Protein AF-A0A1Y2JNP9-F1 (afdb_monomer_lite)

Sequence (120 aa):
MSRKRPNTLFWRRTMTALGVIYGKSARRGGEKLFDLERGKLRARIDCNLSDAQRAHYEELLAAALRQHVGEARAKSEEAERAAAMFDRDSVYRRAGYMGTATDRTIDYLVDLGFEEREAA

Organism: Bradyrhizobium japonicum (NCBI:txid375)

Radius of gyration: 25.98 Å; chains: 1; bounding box: 44×31×82 Å

Structure (mmCIF, N/CA/C/O backbone):
data_AF-A0A1Y2JNP9-F1
#
_entry.id   AF-A0A1Y2JNP9-F1
#
loop_
_atom_site.group_PDB
_atom_site.id
_atom_site.type_symbol
_atom_site.label_atom_id
_atom_site.label_alt_id
_atom_site.label_comp_id
_atom_site.label_asym_id
_atom_site.label_entity_id
_atom_site.label_seq_id
_atom_site.pdbx_PDB_ins_code
_atom_site.Cartn_x
_atom_site.Cartn_y
_atom_site.Cartn_z
_atom_site.occupancy
_atom_site.B_iso_or_equiv
_atom_site.auth_seq_id
_atom_site.auth_comp_id
_atom_site.auth_asym_id
_atom_site.auth_atom_id
_atom_site.pdbx_PDB_model_num
ATOM 1 N N . MET A 1 1 ? 5.663 15.401 33.089 1.00 41.88 1 MET A N 1
ATOM 2 C CA . MET A 1 1 ? 6.144 14.702 31.873 1.00 41.88 1 MET A CA 1
ATOM 3 C C . MET A 1 1 ? 5.186 13.563 31.534 1.00 41.88 1 MET A C 1
ATOM 5 O O . MET A 1 1 ? 5.133 12.590 32.274 1.00 41.88 1 MET A O 1
ATOM 9 N N . SER A 1 2 ? 4.378 13.691 30.477 1.00 48.25 2 SER A N 1
ATOM 10 C CA . SER A 1 2 ? 3.456 12.624 30.052 1.00 48.25 2 SER A CA 1
ATOM 11 C C . SER A 1 2 ? 4.250 11.480 29.409 1.00 48.25 2 SER A C 1
ATOM 13 O O . SER A 1 2 ? 4.918 11.683 28.394 1.00 48.25 2 SER A O 1
ATOM 15 N N . ARG A 1 3 ? 4.228 10.286 30.016 1.00 55.88 3 ARG A N 1
ATOM 16 C CA . ARG A 1 3 ? 4.838 9.080 29.436 1.00 55.88 3 ARG A CA 1
ATOM 17 C C . ARG A 1 3 ? 4.078 8.740 28.153 1.00 55.88 3 ARG A C 1
ATOM 19 O O . ARG A 1 3 ? 2.899 8.395 28.207 1.00 55.88 3 ARG A O 1
ATOM 26 N N . LYS A 1 4 ? 4.742 8.849 26.995 1.00 64.44 4 LYS A N 1
ATOM 27 C CA . LYS A 1 4 ? 4.182 8.402 25.709 1.00 64.44 4 LYS A CA 1
ATOM 28 C C . LYS A 1 4 ? 3.742 6.946 25.860 1.00 64.44 4 LYS A C 1
ATOM 30 O O . LYS A 1 4 ? 4.573 6.087 26.143 1.00 64.44 4 LYS A O 1
ATOM 35 N N . ARG A 1 5 ? 2.445 6.679 25.677 1.00 67.12 5 ARG A N 1
ATOM 36 C CA . ARG A 1 5 ? 1.921 5.310 25.660 1.00 67.12 5 ARG A CA 1
ATOM 37 C C . ARG A 1 5 ? 2.664 4.493 24.591 1.00 67.12 5 ARG A C 1
ATOM 39 O O . ARG A 1 5 ? 2.844 5.008 23.478 1.00 67.12 5 ARG A O 1
ATOM 46 N N . PRO A 1 6 ? 3.110 3.266 24.916 1.00 78.31 6 PRO A N 1
ATOM 47 C CA . PRO A 1 6 ? 3.720 2.384 23.937 1.00 78.31 6 PRO A CA 1
ATOM 48 C C . PRO A 1 6 ? 2.690 2.025 22.865 1.00 78.31 6 PRO A C 1
ATOM 50 O O . PRO A 1 6 ? 1.513 1.832 23.159 1.00 78.31 6 PRO A O 1
ATOM 53 N N . ASN A 1 7 ? 3.145 1.962 21.617 1.00 84.38 7 ASN A N 1
ATOM 54 C CA . ASN A 1 7 ? 2.290 1.623 20.487 1.00 84.38 7 ASN A CA 1
ATOM 55 C C . ASN A 1 7 ? 1.814 0.168 20.582 1.00 84.38 7 ASN A C 1
ATOM 57 O O . ASN A 1 7 ? 2.619 -0.743 20.816 1.00 84.38 7 ASN A O 1
ATOM 61 N N . THR A 1 8 ? 0.540 -0.064 20.283 1.00 88.38 8 THR A N 1
ATOM 62 C CA . THR A 1 8 ? -0.008 -1.413 20.113 1.00 88.38 8 THR A CA 1
ATOM 63 C C . THR A 1 8 ? 0.686 -2.162 18.964 1.00 88.38 8 THR A C 1
ATOM 65 O O . THR A 1 8 ? 1.291 -1.574 18.059 1.00 88.38 8 THR A O 1
ATOM 68 N N . LEU A 1 9 ? 0.643 -3.500 18.999 1.00 90.44 9 LEU A N 1
ATOM 69 C CA . LEU A 1 9 ? 1.150 -4.323 17.893 1.00 90.44 9 LEU A CA 1
ATOM 70 C C . LEU A 1 9 ? 0.374 -4.043 16.599 1.00 90.44 9 LEU A C 1
ATOM 72 O O . LEU A 1 9 ? 0.984 -3.926 15.538 1.00 90.44 9 LEU A O 1
ATOM 76 N N . PHE A 1 10 ? -0.946 -3.882 16.713 1.00 91.94 10 PHE A N 1
ATOM 77 C CA . PHE A 1 10 ? -1.819 -3.564 15.590 1.00 91.94 10 PHE A CA 1
ATOM 78 C C . PHE A 1 10 ? -1.422 -2.239 14.931 1.00 91.94 10 PHE A C 1
ATOM 80 O O . PHE A 1 10 ? -1.111 -2.226 13.746 1.00 91.94 10 PHE A O 1
ATOM 87 N N . TRP A 1 11 ? -1.264 -1.164 15.716 1.00 93.50 11 TRP A N 1
ATOM 88 C CA . TRP A 1 11 ? -0.767 0.120 15.213 1.00 93.50 11 TRP A CA 1
ATOM 89 C C . TRP A 1 11 ? 0.540 -0.006 14.426 1.00 93.50 11 TRP A C 1
ATOM 91 O O . TRP A 1 11 ? 0.681 0.574 13.350 1.00 93.50 11 TRP A O 1
ATOM 101 N N . ARG A 1 12 ? 1.509 -0.765 14.954 1.00 93.12 12 ARG A N 1
ATOM 102 C CA . ARG A 1 12 ? 2.801 -0.969 14.283 1.00 93.12 12 ARG A CA 1
ATOM 103 C C . ARG A 1 12 ? 2.629 -1.659 12.932 1.00 93.12 12 ARG A C 1
ATOM 105 O O . ARG A 1 12 ? 3.154 -1.154 11.946 1.00 93.12 12 ARG A O 1
ATOM 112 N N . ARG A 1 13 ? 1.861 -2.751 12.878 1.00 94.31 13 ARG A N 1
ATOM 113 C CA . ARG A 1 13 ? 1.585 -3.487 11.632 1.00 94.31 13 ARG A CA 1
ATOM 114 C C . ARG A 1 13 ? 0.862 -2.616 10.607 1.00 94.31 13 ARG A C 1
ATOM 116 O O . ARG A 1 13 ? 1.297 -2.548 9.461 1.00 94.31 13 ARG A O 1
ATOM 123 N N . THR A 1 14 ? -0.163 -1.883 11.037 1.00 95.50 14 THR A N 1
ATOM 124 C CA . THR A 1 14 ? -0.901 -0.940 10.190 1.00 95.50 14 THR A CA 1
ATOM 125 C C . THR A 1 14 ? 0.021 0.124 9.607 1.00 95.50 14 THR A C 1
ATOM 127 O O . THR A 1 14 ? 0.012 0.356 8.403 1.00 95.50 14 THR A O 1
ATOM 130 N N . MET A 1 15 ? 0.876 0.743 10.426 1.00 95.94 15 MET A N 1
ATOM 131 C CA . MET A 1 15 ? 1.810 1.759 9.937 1.00 95.94 15 MET A CA 1
ATOM 132 C C . MET A 1 15 ? 2.866 1.194 8.985 1.00 95.94 15 MET A C 1
ATOM 134 O O . MET A 1 15 ? 3.233 1.885 8.038 1.00 95.94 15 MET A O 1
ATOM 138 N N . THR A 1 16 ? 3.336 -0.039 9.197 1.00 96.38 16 THR A N 1
ATOM 139 C CA . THR A 1 16 ? 4.226 -0.721 8.247 1.00 96.38 16 THR A CA 1
ATOM 140 C C . THR A 1 16 ? 3.532 -0.926 6.901 1.00 96.38 16 THR A C 1
ATOM 142 O O . THR A 1 16 ? 4.086 -0.532 5.879 1.00 96.38 16 THR A O 1
ATOM 145 N N . ALA A 1 17 ? 2.307 -1.459 6.890 1.00 96.62 17 ALA A N 1
ATOM 146 C CA . ALA A 1 17 ? 1.541 -1.672 5.660 1.00 96.62 17 ALA A CA 1
ATOM 147 C C . ALA A 1 17 ? 1.257 -0.354 4.917 1.00 96.62 17 ALA A C 1
ATOM 149 O O . ALA A 1 17 ? 1.520 -0.238 3.722 1.00 96.62 17 ALA A O 1
ATOM 150 N N . LEU A 1 18 ? 0.809 0.680 5.633 1.00 97.25 18 LEU A N 1
ATOM 151 C CA . LEU A 1 18 ? 0.596 2.013 5.060 1.00 97.25 18 LEU A CA 1
ATOM 152 C C . LEU A 1 18 ? 1.895 2.651 4.552 1.00 97.25 18 LEU A C 1
ATOM 154 O O . LEU A 1 18 ? 1.863 3.425 3.597 1.00 97.25 18 LEU A O 1
ATOM 158 N N . GLY A 1 19 ? 3.028 2.341 5.187 1.00 97.25 19 GLY A N 1
ATOM 159 C CA . GLY A 1 19 ? 4.358 2.753 4.745 1.00 97.25 19 GLY A CA 1
ATOM 160 C C . GLY A 1 19 ? 4.736 2.155 3.394 1.00 97.25 19 GLY A C 1
ATOM 161 O O . GLY A 1 19 ? 5.293 2.867 2.565 1.00 97.25 19 GLY A O 1
ATOM 162 N N . VAL A 1 20 ? 4.380 0.893 3.149 1.00 96.50 20 VAL A N 1
ATOM 163 C CA . VAL A 1 20 ? 4.571 0.249 1.842 1.00 96.50 20 VAL A CA 1
ATOM 164 C C . VAL A 1 20 ? 3.700 0.925 0.781 1.00 96.50 20 VAL A C 1
ATOM 166 O O . VAL A 1 20 ? 4.216 1.338 -0.248 1.00 96.50 20 VAL A O 1
ATOM 169 N N . ILE A 1 21 ? 2.406 1.115 1.057 1.00 96.38 21 ILE A N 1
ATOM 170 C CA . ILE A 1 21 ? 1.451 1.627 0.059 1.00 96.38 21 ILE A CA 1
ATOM 171 C C . ILE A 1 21 ? 1.694 3.110 -0.271 1.00 96.38 21 ILE A C 1
ATOM 173 O O . ILE A 1 21 ? 1.674 3.509 -1.433 1.00 96.38 21 ILE A O 1
ATOM 177 N N . TYR A 1 22 ? 1.888 3.951 0.750 1.00 96.12 22 TYR A N 1
ATOM 178 C CA . TYR A 1 22 ? 1.859 5.415 0.608 1.00 96.12 22 TYR A CA 1
ATOM 179 C C . TYR A 1 22 ? 3.192 6.105 0.940 1.00 96.12 22 TYR A C 1
ATOM 181 O O . TYR A 1 22 ? 3.283 7.337 0.871 1.00 96.12 22 TYR A O 1
ATOM 189 N N . GLY A 1 23 ? 4.223 5.360 1.354 1.00 95.31 23 GLY A N 1
ATOM 190 C CA . GLY A 1 23 ? 5.543 5.901 1.681 1.00 95.31 23 GLY A CA 1
ATOM 191 C C . GLY A 1 23 ? 5.493 7.015 2.731 1.00 95.31 23 GLY A C 1
ATOM 192 O O . GLY A 1 23 ? 4.934 6.865 3.821 1.00 95.31 23 GLY A O 1
ATOM 193 N N . LYS A 1 24 ? 6.047 8.186 2.387 1.00 94.94 24 LYS A N 1
ATOM 194 C CA . LYS A 1 24 ? 6.089 9.375 3.266 1.00 94.94 24 LYS A CA 1
ATOM 195 C C . LYS A 1 24 ? 4.697 9.867 3.688 1.00 94.94 24 LYS A C 1
ATOM 197 O O . LYS A 1 24 ? 4.564 10.513 4.726 1.00 94.94 24 LYS A O 1
ATOM 202 N N . SER A 1 25 ? 3.662 9.531 2.921 1.00 95.56 25 SER A N 1
ATOM 203 C CA . SER A 1 25 ? 2.276 9.929 3.168 1.00 95.56 25 SER A CA 1
ATOM 204 C C . SER A 1 25 ? 1.470 8.887 3.951 1.00 95.56 25 SER A C 1
ATOM 206 O O . SER A 1 25 ? 0.263 9.068 4.089 1.00 95.56 25 SER A O 1
ATOM 208 N N . ALA A 1 26 ? 2.103 7.848 4.518 1.00 95.69 26 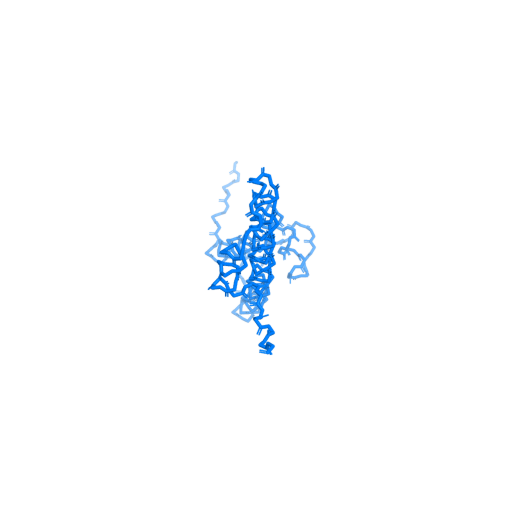ALA A N 1
ATOM 209 C CA . ALA A 1 26 ? 1.456 6.738 5.236 1.00 95.69 26 ALA A CA 1
ATOM 210 C C . ALA A 1 26 ? 0.314 7.154 6.170 1.00 95.69 26 ALA A C 1
ATOM 212 O O . ALA A 1 26 ? -0.773 6.588 6.107 1.00 95.69 26 ALA A O 1
ATOM 213 N N . ARG A 1 27 ? 0.521 8.180 7.007 1.00 94.62 27 ARG A N 1
ATOM 214 C CA . ARG A 1 27 ? -0.532 8.652 7.922 1.00 94.62 27 ARG A CA 1
ATOM 215 C C . ARG A 1 27 ? -1.740 9.207 7.178 1.00 94.62 27 ARG A C 1
ATOM 217 O O . ARG A 1 27 ? -2.863 8.838 7.482 1.00 94.62 27 ARG A O 1
ATOM 224 N N . ARG A 1 28 ? -1.514 10.076 6.195 1.00 95.31 28 ARG A N 1
ATOM 225 C CA . ARG A 1 28 ? -2.610 10.709 5.460 1.00 95.31 28 ARG A CA 1
ATOM 226 C C . ARG A 1 28 ? -3.295 9.741 4.496 1.00 95.31 28 ARG A C 1
ATOM 228 O O . ARG A 1 28 ? -4.494 9.856 4.277 1.00 95.31 28 ARG A O 1
ATOM 235 N N . GLY A 1 29 ? -2.545 8.790 3.946 1.00 95.50 29 GLY A N 1
ATOM 236 C CA . GLY A 1 29 ? -3.088 7.677 3.174 1.00 95.50 29 GLY A CA 1
ATOM 237 C C . GLY A 1 29 ? -3.967 6.776 4.035 1.00 95.50 29 GLY A C 1
ATOM 238 O O . GLY A 1 29 ? -5.093 6.501 3.651 1.00 95.50 29 GLY A O 1
ATOM 239 N N . GLY A 1 30 ? -3.512 6.416 5.239 1.00 95.94 30 GLY A N 1
ATOM 240 C CA . GLY A 1 30 ? -4.306 5.635 6.190 1.00 95.94 30 GLY A CA 1
ATOM 241 C C . GLY A 1 30 ? -5.584 6.333 6.648 1.00 95.94 30 GLY A C 1
ATOM 242 O O . GLY A 1 30 ? -6.618 5.689 6.752 1.00 95.94 30 GLY A O 1
ATOM 243 N N . GLU A 1 31 ? -5.536 7.649 6.880 1.00 96.56 31 GLU A N 1
ATOM 244 C CA . GLU A 1 31 ? -6.739 8.442 7.183 1.00 96.56 31 GLU A CA 1
ATOM 245 C C . GLU A 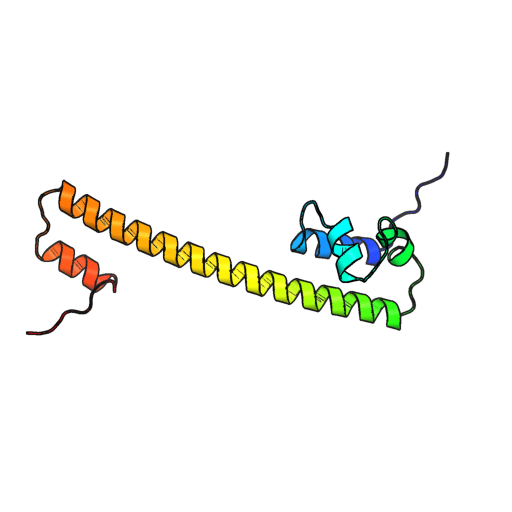1 31 ? -7.767 8.345 6.057 1.00 96.56 31 GLU A C 1
ATOM 247 O O . GLU A 1 31 ? -8.930 8.093 6.325 1.00 96.56 31 GLU A O 1
ATOM 252 N N . LYS A 1 32 ? -7.337 8.460 4.797 1.00 96.56 32 LYS A N 1
ATOM 253 C CA . LYS A 1 32 ? -8.237 8.290 3.650 1.00 96.56 32 LYS A CA 1
ATOM 254 C C . LYS A 1 32 ? -8.738 6.854 3.501 1.00 96.56 32 LYS A C 1
ATOM 256 O O . LYS A 1 32 ? -9.917 6.658 3.252 1.00 96.56 32 LYS A O 1
ATOM 261 N N . LEU A 1 33 ? -7.854 5.865 3.647 1.00 96.19 33 LEU A N 1
ATOM 262 C CA . LEU A 1 33 ? -8.186 4.448 3.469 1.00 96.19 33 LEU A CA 1
ATOM 263 C C . LEU A 1 33 ? -9.256 3.978 4.459 1.00 96.19 33 LEU A C 1
ATOM 265 O O . LEU A 1 33 ? -10.104 3.167 4.112 1.00 96.19 33 LEU A O 1
ATOM 269 N N . PHE A 1 34 ? -9.199 4.481 5.690 1.00 95.31 34 PHE A N 1
ATOM 270 C CA . PHE A 1 34 ? -10.128 4.117 6.757 1.00 95.31 34 PHE A CA 1
ATOM 271 C C . PHE A 1 34 ? -11.274 5.116 6.945 1.00 95.31 34 PHE A C 1
ATOM 273 O O . PHE A 1 34 ? -11.983 5.013 7.944 1.00 95.31 34 PHE A O 1
ATOM 280 N N . ASP A 1 35 ? -11.411 6.086 6.038 1.00 95.75 35 ASP A N 1
ATOM 281 C CA . ASP A 1 35 ? -12.399 7.167 6.102 1.00 95.75 35 ASP A CA 1
ATOM 282 C C . ASP A 1 35 ? -12.412 7.906 7.456 1.00 95.75 35 ASP A C 1
ATOM 284 O O . ASP A 1 35 ? -13.412 8.021 8.162 1.00 95.75 35 ASP A O 1
ATOM 288 N N . LEU A 1 36 ? -11.231 8.363 7.875 1.00 94.44 36 LEU A N 1
ATOM 289 C CA . LEU A 1 36 ? -11.010 9.060 9.136 1.00 94.44 36 LEU A CA 1
ATOM 290 C C . LEU A 1 36 ? -10.662 10.528 8.908 1.00 94.44 36 LEU A C 1
ATOM 292 O O . LEU A 1 36 ? -9.926 10.897 7.989 1.00 94.44 36 LEU A O 1
ATOM 296 N N . GLU A 1 37 ? -11.092 11.368 9.847 1.00 94.75 37 GLU A N 1
ATOM 297 C CA . GLU A 1 37 ? -10.655 12.757 9.897 1.00 94.75 37 GLU A CA 1
ATOM 298 C C . GLU A 1 37 ? -9.136 12.877 10.094 1.00 94.75 37 GLU A C 1
ATOM 300 O O . GLU A 1 37 ? -8.456 12.038 10.706 1.00 94.75 37 GLU A O 1
ATOM 305 N N . ARG A 1 38 ? -8.607 14.015 9.646 1.00 93.88 38 ARG A N 1
ATOM 306 C CA . ARG A 1 38 ? -7.187 14.333 9.755 1.00 93.88 38 ARG A CA 1
ATOM 307 C C . ARG A 1 38 ? -6.716 14.323 11.212 1.00 93.88 38 ARG A C 1
ATOM 309 O O . ARG A 1 38 ? -7.290 14.971 12.083 1.00 93.88 38 ARG A O 1
ATOM 316 N N . GLY A 1 39 ? -5.615 13.627 11.468 1.00 92.50 39 GLY A N 1
ATOM 317 C CA . GLY A 1 39 ? -5.005 13.472 12.786 1.00 92.50 39 GLY A CA 1
ATOM 318 C C . GLY A 1 39 ? -5.637 12.384 13.658 1.00 92.50 39 GLY A C 1
ATOM 319 O O . GLY A 1 39 ? -5.113 12.115 14.742 1.00 92.50 39 GLY A O 1
ATOM 320 N N . LYS A 1 40 ? -6.724 11.729 13.223 1.00 92.94 40 LYS A N 1
ATOM 321 C CA . LYS A 1 40 ? -7.436 10.733 14.044 1.00 92.94 40 LYS A CA 1
ATOM 322 C C . LYS A 1 40 ? -6.915 9.311 13.897 1.00 92.94 40 LYS A C 1
ATOM 324 O O . LYS A 1 40 ? -7.243 8.479 14.740 1.00 92.94 40 LYS A O 1
ATOM 329 N N . LEU A 1 41 ? -6.062 9.033 12.909 1.00 93.06 41 LEU A N 1
ATOM 330 C CA . LEU A 1 41 ? -5.593 7.675 12.612 1.00 93.06 41 LEU A CA 1
ATOM 331 C C . LEU A 1 41 ? -5.060 6.949 13.850 1.00 93.06 41 LEU A C 1
ATOM 333 O O . LEU A 1 41 ? -5.496 5.846 14.165 1.00 93.06 41 LEU A O 1
ATOM 337 N N . ARG A 1 42 ? -4.156 7.586 14.604 1.00 91.06 42 ARG A N 1
ATOM 338 C CA . ARG A 1 42 ? -3.603 6.967 15.814 1.00 91.06 42 ARG A CA 1
ATOM 339 C C . ARG A 1 42 ? -4.651 6.776 16.897 1.00 91.06 42 ARG A C 1
ATOM 341 O O . ARG A 1 42 ? -4.710 5.707 17.480 1.00 91.06 42 ARG A O 1
ATOM 348 N N . ALA A 1 43 ? -5.487 7.778 17.152 1.00 89.25 43 ALA A N 1
ATOM 349 C CA . ALA A 1 43 ? -6.531 7.665 18.166 1.00 89.25 43 ALA A CA 1
ATOM 350 C C . ALA A 1 43 ? -7.520 6.527 17.853 1.00 89.25 43 A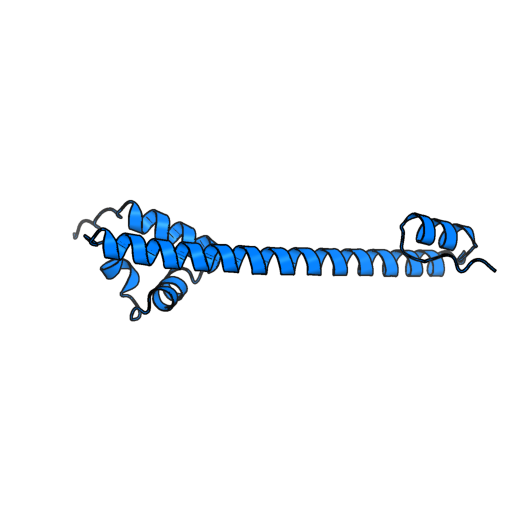LA A C 1
ATOM 352 O O . ALA A 1 43 ? -8.037 5.895 18.772 1.00 89.25 43 ALA A O 1
ATOM 353 N N . ARG A 1 44 ? -7.755 6.249 16.563 1.00 89.94 44 ARG A N 1
ATOM 354 C CA . ARG A 1 44 ? -8.687 5.213 16.122 1.00 89.94 44 ARG A CA 1
ATOM 355 C C . ARG A 1 44 ? -8.077 3.816 16.054 1.00 89.94 44 ARG A C 1
ATOM 357 O O . ARG A 1 44 ? -8.766 2.864 16.375 1.00 89.94 44 ARG A O 1
ATOM 364 N N . ILE A 1 45 ? -6.813 3.695 15.659 1.00 89.88 45 ILE A N 1
ATOM 365 C CA . ILE A 1 45 ? -6.153 2.397 15.448 1.00 89.88 45 ILE A CA 1
ATOM 366 C C . ILE A 1 45 ? -5.359 1.937 16.684 1.00 89.88 45 ILE A C 1
ATOM 368 O O . ILE A 1 45 ? -5.251 0.743 16.941 1.00 89.88 45 ILE A O 1
ATOM 372 N N . ASP A 1 46 ? -4.810 2.867 17.470 1.00 87.69 46 ASP A N 1
ATOM 373 C CA . ASP A 1 46 ? -3.996 2.598 18.669 1.00 87.69 46 ASP A CA 1
ATOM 374 C C . ASP A 1 46 ? -4.864 2.574 19.947 1.00 87.69 46 ASP A C 1
ATOM 376 O O . ASP A 1 46 ? -4.498 3.135 20.982 1.00 87.69 46 ASP A O 1
ATOM 380 N N . CYS A 1 47 ? -6.055 1.973 19.861 1.00 83.81 47 CYS A N 1
ATOM 381 C CA . CYS A 1 47 ? -7.000 1.811 20.970 1.00 83.81 47 CYS A CA 1
ATOM 382 C C . CYS A 1 47 ? -7.578 0.383 21.016 1.00 83.81 47 CYS A C 1
ATOM 384 O O . CYS A 1 47 ? -7.242 -0.461 20.184 1.00 83.81 47 CYS A O 1
ATOM 386 N N . ASN A 1 48 ? -8.425 0.092 22.012 1.00 81.31 48 ASN A N 1
ATOM 387 C CA . ASN A 1 48 ? -9.119 -1.195 22.111 1.00 81.31 48 ASN A CA 1
ATOM 388 C C . ASN A 1 48 ? -10.232 -1.278 21.059 1.00 81.31 48 ASN A C 1
ATOM 390 O O . ASN A 1 48 ? -11.398 -1.021 21.343 1.00 81.31 48 ASN A O 1
ATOM 394 N N . LEU A 1 49 ? -9.841 -1.627 19.837 1.00 86.62 49 LEU A N 1
ATOM 395 C CA . LEU A 1 49 ? -10.757 -2.026 18.778 1.00 86.62 49 LEU A CA 1
ATOM 396 C C . LEU A 1 49 ? -11.372 -3.384 19.105 1.00 86.62 49 LEU A C 1
ATOM 398 O O . LEU A 1 49 ? -10.646 -4.288 19.542 1.00 86.62 49 LEU A O 1
ATOM 402 N N . SER A 1 50 ? -12.673 -3.523 18.837 1.00 92.12 50 SER A N 1
ATOM 403 C CA . SER A 1 50 ? -13.321 -4.834 18.815 1.00 92.12 50 SER A CA 1
ATOM 404 C C . SER A 1 50 ? -12.739 -5.690 17.693 1.00 92.12 50 SER A C 1
ATOM 406 O O . SER A 1 50 ? -12.209 -5.161 16.713 1.00 92.12 50 SER A O 1
ATOM 408 N N . ASP A 1 51 ? -12.859 -7.010 17.807 1.00 92.31 51 ASP A N 1
ATOM 409 C CA . ASP A 1 51 ? -12.321 -7.922 16.793 1.00 92.31 51 ASP A CA 1
ATOM 410 C C . ASP A 1 51 ? -12.947 -7.676 15.415 1.00 92.31 51 ASP A C 1
ATOM 412 O O . ASP A 1 51 ? -12.232 -7.655 14.419 1.00 92.31 51 ASP A O 1
ATOM 416 N N . ALA A 1 52 ? -14.244 -7.353 15.361 1.00 94.06 52 ALA A N 1
ATOM 417 C CA . ALA A 1 52 ? -14.926 -6.983 14.119 1.00 94.06 52 ALA A CA 1
ATOM 418 C C . ALA A 1 52 ? -14.350 -5.706 13.479 1.00 94.06 52 ALA A C 1
ATOM 420 O O . ALA A 1 52 ? -14.124 -5.660 12.273 1.00 94.06 52 ALA A O 1
ATOM 421 N N . GLN A 1 53 ? -14.062 -4.670 14.278 1.00 92.00 53 GLN A N 1
ATOM 422 C CA . GLN A 1 53 ? -13.422 -3.451 13.765 1.00 92.00 53 GLN A CA 1
ATOM 423 C C . GLN A 1 53 ? -11.995 -3.724 13.293 1.00 92.00 53 GLN A C 1
ATOM 425 O O . GLN A 1 53 ? -11.543 -3.155 12.301 1.00 92.00 53 GLN A O 1
ATOM 430 N N . ARG A 1 54 ? -11.277 -4.586 14.017 1.00 92.75 54 ARG A N 1
ATOM 431 C CA . ARG A 1 54 ? -9.906 -4.958 13.686 1.00 92.75 54 ARG A CA 1
ATOM 432 C C . ARG A 1 54 ? -9.858 -5.718 12.360 1.00 92.75 54 ARG A C 1
ATOM 434 O O . ARG A 1 54 ? -9.116 -5.301 11.477 1.00 92.75 54 ARG A O 1
ATOM 441 N N . ALA A 1 55 ? -10.717 -6.723 12.199 1.00 94.38 55 ALA A N 1
ATOM 442 C CA . ALA A 1 55 ? -10.876 -7.479 10.961 1.00 94.38 55 ALA A CA 1
ATOM 443 C C . ALA A 1 55 ? -11.225 -6.563 9.779 1.00 94.38 55 ALA A C 1
ATOM 445 O O . ALA A 1 55 ? -10.576 -6.628 8.740 1.00 94.38 55 ALA A O 1
ATOM 446 N N . HIS A 1 56 ? -12.161 -5.627 9.963 1.00 95.12 56 HIS A N 1
ATOM 447 C CA . HIS A 1 56 ? -12.528 -4.674 8.916 1.00 95.12 56 HIS A CA 1
ATOM 448 C C . HIS A 1 56 ? -11.336 -3.822 8.435 1.00 95.12 56 HIS A C 1
ATOM 450 O O . HIS A 1 56 ? -11.111 -3.673 7.234 1.00 95.12 56 HIS A O 1
ATOM 456 N N . TYR A 1 57 ? -10.522 -3.288 9.352 1.00 94.75 57 TYR A N 1
ATOM 457 C CA . TYR A 1 57 ? -9.325 -2.533 8.964 1.00 94.75 57 TYR A CA 1
ATOM 458 C C . TYR A 1 57 ? -8.251 -3.409 8.310 1.00 94.75 57 TYR A C 1
ATOM 460 O O . TYR A 1 57 ? -7.546 -2.941 7.413 1.00 94.75 57 TYR A O 1
ATOM 468 N N . GLU A 1 58 ? -8.113 -4.664 8.739 1.00 95.31 58 GLU A N 1
ATOM 469 C CA . GLU A 1 58 ? -7.205 -5.629 8.113 1.00 95.31 58 GLU A CA 1
ATOM 470 C C . GLU A 1 58 ? -7.627 -5.956 6.679 1.00 95.31 58 GLU A C 1
ATOM 472 O O . GLU A 1 58 ? -6.772 -5.989 5.795 1.00 95.31 58 GLU A O 1
ATOM 477 N N . GLU A 1 59 ? -8.925 -6.113 6.417 1.00 97.12 59 GLU A N 1
ATOM 478 C CA . GLU A 1 59 ? -9.464 -6.316 5.069 1.00 97.12 59 GLU A CA 1
ATOM 479 C C . GLU A 1 59 ? -9.188 -5.118 4.156 1.00 97.12 59 GLU A C 1
ATOM 481 O O . GLU A 1 59 ? -8.690 -5.299 3.041 1.00 97.12 59 GLU A O 1
ATOM 486 N N . LEU A 1 60 ? -9.427 -3.893 4.641 1.00 97.19 60 LEU A N 1
ATOM 487 C CA . LEU A 1 60 ? -9.127 -2.668 3.892 1.00 97.19 60 LEU A CA 1
ATOM 488 C C . LEU A 1 60 ? -7.631 -2.553 3.566 1.00 97.19 60 LEU A C 1
ATOM 490 O O . LEU A 1 60 ? -7.260 -2.237 2.433 1.00 97.19 60 LEU A O 1
ATOM 494 N N . LEU A 1 61 ? -6.755 -2.853 4.532 1.00 96.38 61 LEU A N 1
ATOM 495 C CA . LEU A 1 61 ? -5.307 -2.877 4.307 1.00 96.38 61 LEU A CA 1
ATOM 496 C C . LEU A 1 61 ? -4.900 -3.959 3.309 1.00 96.38 61 LEU A C 1
ATOM 498 O O . LEU A 1 61 ? -4.070 -3.700 2.439 1.00 96.38 61 LEU A O 1
ATOM 502 N N . ALA A 1 62 ? -5.464 -5.160 3.421 1.00 96.81 62 ALA A N 1
ATOM 503 C CA . ALA A 1 62 ? -5.160 -6.265 2.524 1.00 96.81 62 ALA A CA 1
ATOM 504 C C . ALA A 1 62 ? -5.586 -5.946 1.084 1.00 96.81 62 ALA A C 1
ATOM 506 O O . ALA A 1 62 ? -4.821 -6.198 0.153 1.00 96.81 62 ALA A O 1
ATOM 507 N N . ALA A 1 63 ? -6.768 -5.354 0.893 1.00 97.62 63 ALA A N 1
ATOM 508 C CA . ALA A 1 63 ? -7.235 -4.900 -0.412 1.00 97.62 63 ALA A CA 1
ATOM 509 C C . ALA A 1 63 ? -6.297 -3.837 -1.007 1.00 97.62 63 ALA A C 1
ATOM 511 O O . ALA A 1 63 ? -5.835 -3.991 -2.139 1.00 97.62 63 ALA A O 1
ATOM 512 N N . ALA A 1 64 ? -5.932 -2.819 -0.221 1.00 97.06 64 ALA A N 1
ATOM 513 C CA . ALA A 1 64 ? -5.025 -1.762 -0.666 1.00 97.06 64 ALA A CA 1
ATOM 514 C C . ALA A 1 64 ? -3.615 -2.285 -0.996 1.00 97.06 64 ALA A C 1
ATOM 516 O O . ALA A 1 64 ? -3.017 -1.868 -1.986 1.00 97.06 64 ALA A O 1
ATOM 517 N N . LEU A 1 65 ? -3.085 -3.233 -0.213 1.00 96.44 65 LEU A N 1
ATOM 518 C CA . LEU A 1 65 ? -1.801 -3.880 -0.499 1.00 96.44 65 LEU A CA 1
ATOM 519 C C . LEU A 1 65 ? -1.840 -4.668 -1.810 1.00 96.44 65 LEU A C 1
ATOM 521 O O . LEU A 1 65 ? -0.910 -4.567 -2.607 1.00 96.44 65 LEU A O 1
ATOM 525 N N . ARG A 1 66 ? -2.909 -5.435 -2.058 1.00 97.19 66 ARG A N 1
ATOM 526 C CA . ARG A 1 66 ? -3.067 -6.189 -3.312 1.00 97.19 66 ARG A CA 1
ATOM 527 C C . ARG A 1 66 ? -3.125 -5.256 -4.517 1.00 97.19 66 ARG A C 1
ATOM 529 O O . ARG A 1 66 ? -2.449 -5.519 -5.508 1.00 97.19 66 ARG A O 1
ATOM 536 N N . GLN A 1 67 ? -3.872 -4.157 -4.411 1.00 96.38 67 GLN A N 1
ATOM 537 C CA . GLN A 1 67 ? -3.914 -3.139 -5.458 1.00 96.38 67 GLN A CA 1
ATOM 538 C C . GLN A 1 67 ? -2.524 -2.539 -5.703 1.00 96.38 67 GLN A C 1
ATOM 540 O O . GLN A 1 67 ? -2.071 -2.492 -6.843 1.00 96.38 67 GLN A O 1
ATOM 545 N N . HIS A 1 68 ? -1.817 -2.154 -4.638 1.00 96.06 68 HIS A N 1
ATOM 546 C CA . HIS A 1 68 ? -0.473 -1.590 -4.740 1.00 96.06 68 HIS A CA 1
ATOM 547 C C . HIS A 1 68 ? 0.514 -2.544 -5.431 1.00 96.06 68 HIS A C 1
ATOM 549 O O . HIS A 1 68 ? 1.302 -2.120 -6.273 1.00 96.06 68 HIS A O 1
ATOM 555 N N . VAL A 1 69 ? 0.447 -3.843 -5.121 1.00 96.06 69 VAL A N 1
ATOM 556 C CA . VAL A 1 69 ? 1.253 -4.872 -5.797 1.00 96.06 69 VAL A CA 1
ATOM 557 C C . VAL A 1 69 ? 0.906 -4.962 -7.284 1.00 96.06 69 VAL A C 1
ATOM 559 O O . VAL A 1 69 ? 1.814 -5.067 -8.105 1.00 96.06 69 VAL A O 1
ATOM 562 N N . GLY A 1 70 ? -0.379 -4.899 -7.643 1.00 96.62 70 GLY A N 1
ATOM 563 C CA . GLY A 1 70 ? -0.816 -4.880 -9.041 1.00 96.62 70 GLY A CA 1
ATOM 564 C C . GLY A 1 70 ? -0.253 -3.684 -9.814 1.00 96.62 70 GLY A C 1
ATOM 565 O O . GLY A 1 70 ? 0.338 -3.858 -10.876 1.00 96.62 70 GLY A O 1
ATOM 566 N N . GLU A 1 71 ? -0.350 -2.482 -9.243 1.00 95.12 71 GLU A N 1
ATOM 567 C CA . GLU A 1 71 ? 0.210 -1.260 -9.835 1.00 95.12 71 GLU A CA 1
ATOM 568 C C . GLU A 1 71 ? 1.738 -1.322 -9.966 1.00 95.12 71 GLU A C 1
ATOM 570 O O . GLU A 1 71 ? 2.297 -0.894 -10.975 1.00 95.12 71 GLU A O 1
ATOM 575 N N . ALA A 1 72 ? 2.429 -1.861 -8.957 1.00 93.31 72 ALA A N 1
ATOM 576 C CA . ALA A 1 72 ? 3.878 -2.027 -8.992 1.00 93.31 72 ALA A CA 1
ATOM 577 C C . ALA A 1 72 ? 4.321 -3.012 -10.084 1.00 93.31 72 ALA A C 1
ATOM 579 O O . ALA A 1 72 ? 5.298 -2.742 -10.780 1.00 93.31 72 ALA A O 1
ATOM 580 N N . ARG A 1 73 ? 3.588 -4.118 -10.278 1.00 95.81 73 ARG A N 1
ATOM 581 C CA . ARG A 1 73 ? 3.847 -5.073 -11.367 1.00 95.81 73 ARG A CA 1
ATOM 582 C C . ARG A 1 73 ? 3.660 -4.434 -12.735 1.00 95.81 73 ARG A C 1
ATOM 584 O O . ARG A 1 73 ? 4.570 -4.509 -13.548 1.00 95.81 73 ARG A O 1
ATOM 591 N N . ALA A 1 74 ? 2.551 -3.728 -12.947 1.00 94.25 74 ALA A N 1
ATOM 592 C CA . ALA A 1 74 ? 2.297 -3.034 -14.209 1.00 94.25 74 ALA A CA 1
ATOM 593 C C . ALA A 1 74 ? 3.412 -2.027 -14.552 1.00 94.25 74 ALA A C 1
ATOM 595 O O . ALA A 1 74 ? 3.873 -1.976 -15.688 1.00 94.25 74 ALA A O 1
ATOM 596 N N . LYS A 1 75 ? 3.901 -1.273 -13.557 1.00 94.00 75 LYS A N 1
ATOM 597 C CA . LYS A 1 75 ? 5.044 -0.361 -13.737 1.00 94.00 75 LYS A CA 1
ATOM 598 C C . LYS A 1 75 ? 6.349 -1.094 -14.044 1.00 94.00 75 LYS A C 1
ATOM 600 O O . LYS A 1 75 ? 7.150 -0.585 -14.819 1.00 94.00 75 LYS A O 1
ATOM 605 N N . SER A 1 76 ? 6.571 -2.259 -13.435 1.00 94.31 76 SER A N 1
ATOM 606 C CA . SER A 1 76 ? 7.732 -3.104 -13.742 1.00 94.31 76 SER A CA 1
ATOM 607 C C . SER A 1 76 ? 7.694 -3.567 -15.196 1.00 94.31 76 SER A C 1
ATOM 609 O O . SER A 1 76 ? 8.667 -3.382 -15.914 1.00 94.31 76 SER A O 1
ATOM 611 N N . GLU A 1 77 ? 6.552 -4.079 -15.656 1.00 93.88 77 GLU A N 1
ATOM 612 C CA . GLU A 1 77 ? 6.365 -4.518 -17.045 1.00 93.88 77 GLU A CA 1
ATOM 613 C C . GLU A 1 77 ? 6.519 -3.365 -18.048 1.00 93.88 77 GLU A C 1
ATOM 615 O O . GLU A 1 77 ? 7.067 -3.541 -19.135 1.00 93.88 77 GLU A O 1
ATOM 620 N N . GLU A 1 78 ? 6.034 -2.169 -17.706 1.00 93.06 78 GLU A N 1
ATOM 621 C CA . GLU A 1 78 ? 6.226 -0.969 -18.524 1.00 93.06 78 GLU A CA 1
ATOM 622 C C . GLU A 1 78 ? 7.707 -0.575 -18.607 1.00 93.06 78 GLU A C 1
ATOM 624 O O . GLU A 1 78 ? 8.205 -0.280 -19.694 1.00 93.06 78 GLU A O 1
ATOM 629 N N . ALA A 1 79 ? 8.429 -0.621 -17.485 1.00 89.94 79 ALA A N 1
ATOM 630 C CA . ALA A 1 79 ? 9.863 -0.353 -17.453 1.00 89.94 79 ALA A CA 1
ATOM 631 C C . ALA A 1 79 ? 10.665 -1.396 -18.251 1.00 89.94 79 ALA A C 1
ATOM 633 O O . ALA A 1 79 ? 11.590 -1.024 -18.969 1.00 89.94 79 ALA A O 1
ATOM 634 N N . GLU A 1 80 ? 10.293 -2.676 -18.178 1.00 90.44 80 GLU A N 1
ATOM 635 C CA . GLU A 1 80 ? 10.889 -3.750 -18.982 1.00 90.44 80 GLU A CA 1
ATOM 636 C C . GLU A 1 80 ? 10.669 -3.517 -20.481 1.00 90.44 80 GLU A C 1
ATOM 638 O O . GLU A 1 80 ? 11.617 -3.599 -21.264 1.00 90.44 80 GLU A O 1
ATOM 643 N N . ARG A 1 81 ? 9.451 -3.136 -20.891 1.00 86.81 81 ARG A N 1
ATOM 644 C CA . ARG A 1 81 ? 9.161 -2.764 -22.285 1.00 86.81 81 ARG A CA 1
ATOM 645 C C . ARG A 1 81 ? 9.978 -1.556 -22.737 1.00 86.81 81 ARG A C 1
ATOM 647 O O . ARG A 1 81 ? 10.535 -1.577 -23.832 1.00 86.81 81 ARG A O 1
ATOM 654 N N . ALA A 1 82 ? 10.086 -0.526 -21.900 1.00 81.00 82 ALA A N 1
ATOM 655 C CA . ALA A 1 82 ? 10.891 0.654 -22.203 1.00 81.00 82 ALA A CA 1
ATOM 656 C C . ALA A 1 82 ? 12.386 0.314 -22.333 1.00 81.00 82 ALA A C 1
ATOM 658 O O . ALA A 1 82 ? 13.048 0.819 -23.239 1.00 81.00 82 ALA A O 1
ATOM 659 N N . ALA A 1 83 ? 12.910 -0.568 -21.475 1.00 82.19 83 ALA A N 1
ATOM 660 C CA . ALA A 1 83 ? 14.285 -1.051 -21.559 1.00 82.19 83 ALA A CA 1
ATOM 661 C C . ALA A 1 83 ? 14.529 -1.833 -22.859 1.00 82.19 83 ALA A C 1
ATOM 663 O O . ALA A 1 83 ? 15.473 -1.523 -23.582 1.00 82.19 83 ALA A O 1
ATOM 664 N N . ALA A 1 84 ? 13.634 -2.761 -23.215 1.00 78.25 84 ALA A N 1
ATOM 665 C CA . ALA A 1 84 ? 13.725 -3.518 -24.463 1.00 78.25 84 ALA A CA 1
ATOM 666 C C . ALA A 1 84 ? 13.681 -2.610 -25.706 1.00 78.25 84 ALA A C 1
ATOM 668 O O . ALA A 1 84 ? 14.464 -2.794 -26.639 1.00 78.25 84 ALA A O 1
ATOM 669 N N . MET A 1 85 ? 12.811 -1.592 -25.716 1.00 77.00 85 MET A N 1
ATOM 670 C CA . MET A 1 85 ? 12.774 -0.593 -26.791 1.00 77.00 85 MET A CA 1
ATOM 671 C C . MET A 1 85 ? 14.071 0.214 -26.869 1.00 77.00 85 MET A C 1
ATOM 673 O O . MET A 1 85 ? 14.617 0.399 -27.955 1.00 77.00 85 MET A O 1
ATOM 677 N N . PHE A 1 86 ? 14.591 0.667 -25.727 1.00 75.75 86 PHE A N 1
ATOM 678 C CA . PHE A 1 86 ? 15.851 1.402 -25.688 1.00 75.75 86 PHE A CA 1
ATOM 679 C C . PHE A 1 86 ? 17.020 0.558 -26.208 1.00 75.75 86 PHE A C 1
ATOM 681 O O . PHE A 1 86 ? 17.848 1.064 -26.970 1.00 75.75 86 PHE A O 1
ATOM 688 N N . ASP A 1 87 ? 17.081 -0.722 -25.838 1.00 76.31 87 ASP A N 1
ATOM 689 C CA . ASP A 1 87 ? 18.097 -1.651 -26.326 1.00 76.31 87 ASP A CA 1
ATOM 690 C C . ASP A 1 87 ? 17.973 -1.875 -27.835 1.00 76.31 87 ASP A C 1
ATOM 692 O O . ASP A 1 87 ? 18.981 -1.773 -28.540 1.00 76.31 87 ASP A O 1
ATOM 696 N N . ARG A 1 88 ? 16.753 -2.060 -28.357 1.00 65.50 88 ARG A N 1
ATOM 697 C CA . ARG A 1 88 ? 16.480 -2.145 -29.800 1.00 65.50 88 ARG A CA 1
ATOM 698 C C . ARG A 1 88 ? 16.981 -0.901 -30.542 1.00 65.50 88 ARG A C 1
ATOM 700 O O . ARG A 1 88 ? 17.786 -1.012 -31.468 1.00 65.50 88 ARG A O 1
ATOM 707 N N . ASP A 1 89 ? 16.599 0.290 -30.087 1.00 66.62 89 ASP A N 1
ATOM 708 C CA . ASP A 1 89 ? 17.022 1.566 -30.684 1.00 66.62 89 ASP A CA 1
ATOM 709 C C . ASP A 1 89 ? 18.534 1.805 -30.553 1.00 66.62 89 ASP A C 1
ATOM 711 O O . ASP A 1 89 ? 19.160 2.475 -31.380 1.00 66.62 89 ASP A O 1
ATOM 715 N N . SER A 1 90 ? 19.148 1.280 -29.493 1.00 64.75 90 SER A N 1
ATOM 716 C CA . SER A 1 90 ? 20.594 1.310 -29.281 1.00 64.75 90 SER A CA 1
ATOM 717 C C . SER A 1 90 ? 21.328 0.368 -30.239 1.00 64.75 90 SER A C 1
ATOM 719 O O . SER A 1 90 ? 22.410 0.711 -30.721 1.00 64.75 90 SER A O 1
ATOM 721 N N . VAL A 1 91 ? 20.764 -0.801 -30.557 1.00 61.72 91 VAL A N 1
ATOM 722 C CA . VAL A 1 91 ? 21.322 -1.727 -31.555 1.00 61.72 91 VAL A CA 1
ATOM 723 C C . VAL A 1 91 ? 21.236 -1.130 -32.959 1.00 61.72 91 VAL A C 1
ATOM 725 O O . VAL A 1 91 ? 22.267 -1.067 -33.629 1.00 61.72 91 VAL A O 1
ATOM 728 N N . TYR A 1 92 ? 20.088 -0.584 -33.377 1.00 59.62 92 TYR A N 1
ATOM 729 C CA . TYR A 1 92 ? 19.978 0.076 -34.688 1.00 59.62 92 TYR A CA 1
ATOM 730 C C . TYR A 1 92 ? 20.911 1.286 -34.812 1.00 59.62 92 TYR A C 1
ATOM 732 O O . TYR A 1 92 ? 21.570 1.452 -35.839 1.00 59.62 92 TYR A O 1
ATOM 740 N N . ARG A 1 93 ? 21.044 2.109 -33.759 1.00 60.09 93 ARG A N 1
ATOM 741 C CA . ARG A 1 93 ? 22.012 3.219 -33.761 1.00 60.09 93 ARG A CA 1
ATOM 742 C C . ARG A 1 93 ? 23.452 2.730 -33.857 1.00 60.09 93 ARG A C 1
ATOM 744 O O . ARG A 1 93 ? 24.218 3.304 -34.623 1.00 60.09 93 ARG A O 1
ATOM 751 N N . ARG A 1 94 ? 23.831 1.677 -33.124 1.00 57.16 94 ARG A N 1
ATOM 752 C CA . ARG A 1 94 ? 25.180 1.090 -33.205 1.00 57.16 94 ARG A CA 1
ATOM 753 C C . ARG A 1 94 ? 25.463 0.503 -34.589 1.00 57.16 94 ARG A C 1
ATOM 755 O O . ARG A 1 94 ? 26.540 0.743 -35.123 1.00 57.16 94 ARG A O 1
ATOM 762 N N . ALA A 1 95 ? 24.496 -0.178 -35.197 1.00 55.94 95 ALA A N 1
ATOM 763 C CA . ALA A 1 95 ? 24.607 -0.700 -36.557 1.00 55.94 95 ALA A CA 1
ATOM 764 C C . ALA A 1 95 ? 24.736 0.417 -37.608 1.00 55.94 95 ALA A C 1
ATOM 766 O O . ALA A 1 95 ? 25.595 0.345 -38.488 1.00 55.94 95 ALA A O 1
ATOM 767 N N . GLY A 1 96 ? 23.941 1.485 -37.471 1.00 54.09 96 GLY A N 1
ATOM 768 C CA . GLY A 1 96 ? 24.020 2.674 -38.322 1.00 54.09 96 GLY A CA 1
ATOM 769 C C . GLY A 1 96 ? 25.341 3.437 -38.174 1.00 54.09 96 GLY A C 1
ATOM 770 O O . GLY A 1 96 ? 25.886 3.911 -39.166 1.00 54.09 96 GLY A O 1
ATOM 771 N N . TYR A 1 97 ? 25.898 3.508 -36.959 1.00 53.00 97 TYR A N 1
ATOM 772 C CA . TYR A 1 97 ? 27.185 4.167 -36.691 1.00 53.00 97 TYR A CA 1
ATOM 773 C C . TYR A 1 97 ? 28.385 3.351 -37.192 1.00 53.00 97 TYR A C 1
ATOM 775 O O . TYR A 1 97 ? 29.380 3.920 -37.631 1.00 53.00 97 TYR A O 1
ATOM 783 N N . MET A 1 98 ? 28.291 2.018 -37.168 1.00 53.41 98 MET A N 1
ATOM 784 C CA . MET A 1 98 ? 29.336 1.117 -37.671 1.00 53.41 98 MET A CA 1
ATOM 785 C C . MET A 1 98 ? 29.326 0.972 -39.200 1.00 53.41 98 MET A C 1
ATOM 787 O O . MET A 1 98 ? 30.103 0.176 -39.728 1.00 53.41 98 MET A O 1
ATOM 791 N N . GLY A 1 99 ? 28.443 1.681 -39.921 1.00 49.72 99 GLY A N 1
ATOM 792 C CA . GLY A 1 99 ? 28.358 1.640 -41.388 1.00 49.72 99 GLY A CA 1
ATOM 793 C C . GLY A 1 99 ? 28.121 0.239 -41.966 1.00 49.72 99 GLY A C 1
ATOM 794 O O . GLY A 1 99 ? 28.372 0.003 -43.143 1.00 49.72 99 GLY A O 1
ATOM 795 N N . THR A 1 100 ? 27.678 -0.704 -41.133 1.00 50.69 100 THR A N 1
ATOM 796 C CA . THR A 1 100 ? 27.560 -2.135 -41.431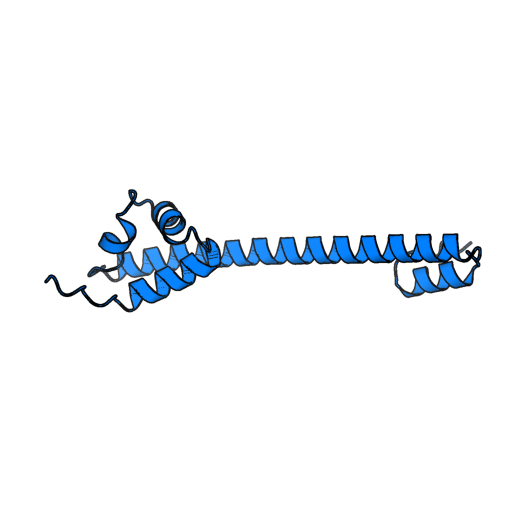 1.00 50.69 100 THR A CA 1
ATOM 797 C C . THR A 1 100 ? 26.205 -2.635 -40.937 1.00 50.69 100 THR A C 1
ATOM 799 O O . THR A 1 100 ? 26.095 -3.541 -40.116 1.00 50.69 100 THR A O 1
ATOM 802 N N . ALA A 1 101 ? 25.126 -2.061 -41.467 1.00 50.69 101 ALA A N 1
ATOM 803 C CA . ALA A 1 101 ? 23.875 -2.808 -41.551 1.00 50.69 101 ALA A CA 1
ATOM 804 C C . ALA A 1 101 ? 24.050 -3.876 -42.647 1.00 50.69 101 ALA A C 1
ATOM 806 O O . ALA A 1 101 ? 23.605 -3.712 -43.776 1.00 50.69 101 ALA A O 1
ATOM 807 N N . THR A 1 102 ? 24.832 -4.914 -42.351 1.00 55.91 102 THR A N 1
ATOM 808 C CA . THR A 1 102 ? 24.944 -6.129 -43.166 1.00 55.91 102 THR A CA 1
ATOM 809 C C . THR A 1 102 ? 23.921 -7.155 -42.676 1.00 55.91 102 THR A C 1
ATOM 811 O O . THR A 1 102 ? 23.505 -7.090 -41.520 1.00 55.91 102 THR A O 1
ATOM 814 N N . ASP A 1 103 ? 23.542 -8.120 -43.523 1.00 57.16 103 ASP A N 1
ATOM 815 C CA . ASP A 1 103 ? 22.539 -9.172 -43.237 1.00 57.16 103 ASP A CA 1
ATOM 816 C C . ASP A 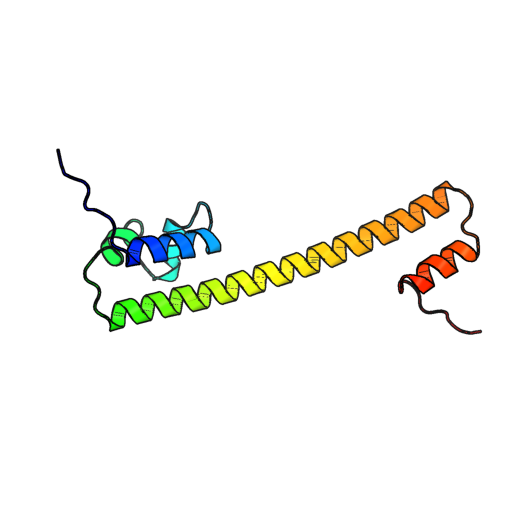1 103 ? 22.698 -9.859 -41.866 1.00 57.16 103 ASP A C 1
ATOM 818 O O . ASP A 1 103 ? 21.717 -10.256 -41.246 1.00 57.16 103 ASP A O 1
ATOM 822 N N . ARG A 1 104 ? 23.918 -9.924 -41.316 1.00 56.16 104 ARG A N 1
ATOM 823 C CA . ARG A 1 104 ? 24.179 -10.489 -39.978 1.00 56.16 104 ARG A CA 1
ATOM 824 C C . ARG A 1 104 ? 23.552 -9.705 -38.827 1.00 56.16 104 ARG A C 1
ATOM 826 O O . ARG A 1 104 ? 23.276 -10.283 -37.781 1.00 56.16 104 ARG A O 1
ATOM 833 N N . THR A 1 105 ? 23.359 -8.400 -38.982 1.00 59.69 105 THR A N 1
ATOM 834 C CA . THR A 1 105 ? 22.700 -7.569 -37.968 1.00 59.69 105 THR A CA 1
ATOM 835 C C . THR A 1 105 ? 21.195 -7.828 -37.959 1.00 59.69 105 THR A C 1
ATOM 837 O O . THR A 1 105 ? 20.588 -7.819 -36.893 1.00 59.69 105 THR A O 1
ATOM 840 N N . ILE A 1 106 ? 20.614 -8.120 -39.127 1.00 58.78 106 ILE A N 1
ATOM 841 C CA . ILE A 1 106 ? 19.219 -8.555 -39.262 1.00 58.78 106 ILE A CA 1
ATOM 842 C C . ILE A 1 106 ? 19.064 -9.947 -38.637 1.00 58.78 106 ILE A C 1
ATOM 844 O O . ILE A 1 106 ? 18.191 -10.127 -37.798 1.00 58.78 106 ILE A O 1
ATOM 848 N N . ASP A 1 107 ? 19.972 -10.888 -38.920 1.00 57.44 107 ASP A N 1
ATOM 849 C CA . ASP A 1 107 ? 19.957 -12.220 -38.295 1.00 57.44 107 ASP A CA 1
ATOM 850 C C . ASP A 1 107 ? 20.075 -12.161 -36.762 1.00 57.44 107 ASP A C 1
ATOM 852 O O . ASP A 1 107 ? 19.337 -12.848 -36.064 1.00 57.44 107 ASP A O 1
ATOM 856 N N . TYR A 1 108 ? 20.929 -11.287 -36.216 1.00 59.28 108 TYR A N 1
ATOM 857 C CA . TYR A 1 108 ? 21.041 -11.084 -34.765 1.00 59.28 108 TYR A CA 1
ATOM 858 C C . TYR A 1 108 ? 19.760 -10.499 -34.142 1.00 59.28 108 TYR A C 1
ATOM 860 O O . TYR A 1 108 ? 19.409 -10.832 -33.010 1.00 59.28 108 TYR A O 1
ATOM 868 N N . LEU A 1 109 ? 19.049 -9.632 -34.868 1.00 57.09 109 LEU A N 1
ATOM 869 C CA . LEU A 1 109 ? 17.773 -9.061 -34.430 1.00 57.09 109 LEU A CA 1
ATOM 870 C C . LEU A 1 109 ? 16.621 -10.076 -34.530 1.00 57.09 109 LEU A C 1
ATOM 872 O O . LEU A 1 109 ? 15.766 -10.097 -33.646 1.00 57.09 109 LEU A O 1
ATOM 876 N N . VAL A 1 110 ? 16.628 -10.952 -35.539 1.00 61.34 110 VAL A N 1
ATOM 877 C CA . VAL A 1 110 ? 15.694 -12.084 -35.679 1.00 61.34 110 VAL A CA 1
ATOM 878 C C . VAL A 1 110 ? 15.921 -13.123 -34.573 1.00 61.34 110 VAL A C 1
ATOM 880 O O . VAL A 1 110 ? 14.960 -13.539 -33.931 1.00 61.34 110 VAL A O 1
ATOM 883 N N . ASP A 1 111 ? 17.175 -13.482 -34.273 1.00 60.34 111 ASP A N 1
ATOM 884 C CA . ASP A 1 111 ? 17.528 -14.440 -33.207 1.00 60.34 111 ASP A CA 1
ATOM 885 C C . ASP A 1 111 ? 17.160 -13.935 -31.800 1.00 60.34 111 ASP A C 1
ATOM 887 O O . ASP A 1 111 ? 16.843 -14.721 -30.907 1.00 60.34 111 ASP A O 1
ATOM 891 N N . LEU A 1 112 ? 17.164 -12.616 -31.596 1.00 59.69 112 LEU A N 1
ATOM 892 C CA . LEU A 1 112 ? 16.673 -11.976 -30.373 1.00 59.69 112 LEU A CA 1
ATOM 893 C C . LEU A 1 112 ? 15.137 -11.806 -30.343 1.00 59.69 112 LEU A C 1
ATOM 895 O O . LEU A 1 112 ? 14.604 -11.279 -29.366 1.00 59.69 112 LEU A O 1
ATOM 899 N N . GLY A 1 113 ? 14.426 -12.253 -31.384 1.00 56.47 113 GLY A N 1
ATOM 900 C CA . GLY A 1 113 ? 12.965 -12.205 -31.487 1.00 56.47 113 GLY A CA 1
ATOM 901 C C . GLY A 1 113 ? 12.393 -10.829 -31.840 1.00 56.47 113 GLY A C 1
ATOM 902 O O . GLY A 1 113 ? 11.218 -10.575 -31.579 1.00 56.47 113 GLY A O 1
ATOM 903 N N . PHE A 1 114 ? 13.206 -9.922 -32.393 1.00 54.16 114 PHE A N 1
ATOM 904 C CA . PHE A 1 114 ? 12.807 -8.543 -32.696 1.00 54.16 114 PHE A CA 1
ATOM 905 C C . PHE A 1 114 ? 12.303 -8.322 -34.132 1.00 54.16 114 PHE A C 1
ATOM 907 O O . PHE A 1 114 ? 11.709 -7.271 -34.380 1.00 54.16 114 PHE A O 1
ATOM 914 N N . GLU A 1 115 ? 12.484 -9.281 -35.047 1.00 50.47 115 GLU A N 1
ATOM 915 C CA . GLU A 1 115 ? 11.869 -9.290 -36.387 1.00 50.47 115 GLU A CA 1
ATOM 916 C C . GLU A 1 115 ? 11.405 -10.705 -36.783 1.00 50.47 115 GLU A C 1
ATOM 918 O O . GLU A 1 115 ? 12.102 -11.687 -36.525 1.00 50.47 115 GLU A O 1
ATOM 923 N N . GLU A 1 116 ? 10.232 -10.819 -37.421 1.00 50.16 116 GLU A N 1
ATOM 924 C CA . GLU A 1 116 ? 9.825 -12.042 -38.126 1.00 50.16 116 GLU A CA 1
ATOM 925 C C . GLU A 1 116 ? 10.470 -12.033 -39.517 1.00 50.16 116 GLU A C 1
ATOM 927 O O . GLU A 1 116 ? 10.304 -11.079 -40.277 1.00 50.16 116 GLU A O 1
ATOM 932 N N . ARG A 1 117 ? 11.202 -13.097 -39.873 1.00 52.41 117 ARG A N 1
ATOM 933 C CA . ARG A 1 117 ? 11.643 -13.293 -41.260 1.00 52.41 117 ARG A CA 1
ATOM 934 C C . ARG A 1 117 ? 10.403 -13.500 -42.130 1.00 52.41 117 ARG A C 1
ATOM 936 O O . ARG A 1 117 ? 9.815 -14.580 -42.095 1.00 52.41 117 ARG A O 1
ATOM 943 N N . GLU A 1 118 ? 10.041 -12.517 -42.951 1.00 51.59 118 GLU A N 1
ATOM 944 C CA . GLU A 1 118 ? 9.197 -12.794 -44.113 1.00 51.59 118 GLU A CA 1
ATOM 945 C C . GLU A 1 118 ? 9.992 -13.704 -45.057 1.00 51.59 118 GLU A C 1
ATOM 947 O O . GLU A 1 118 ? 10.975 -13.300 -45.680 1.00 51.59 118 GLU A O 1
ATOM 952 N N . ALA A 1 119 ? 9.610 -14.980 -45.087 1.00 46.97 119 ALA A N 1
ATOM 953 C CA . ALA A 1 119 ? 10.140 -15.953 -46.026 1.00 46.97 119 ALA A CA 1
ATOM 954 C C . ALA A 1 119 ? 9.636 -15.602 -47.435 1.00 46.97 119 ALA A C 1
ATOM 956 O O . ALA A 1 119 ? 8.445 -15.744 -47.715 1.00 46.97 119 ALA A O 1
ATOM 957 N N . ALA A 1 120 ? 10.544 -15.120 -48.285 1.00 41.28 120 ALA A N 1
ATOM 958 C CA . ALA A 1 120 ? 10.339 -14.996 -49.728 1.00 41.28 120 ALA A CA 1
ATOM 959 C C . ALA A 1 120 ? 10.517 -16.349 -50.433 1.00 41.28 120 ALA A C 1
ATOM 961 O O . ALA A 1 120 ? 11.418 -17.118 -50.017 1.00 41.28 120 ALA A O 1
#

Secondary structure (DSSP, 8-state):
---PPPPPHHHHHHHHHHHHHHGGGHHHHHHHHTT--TT-H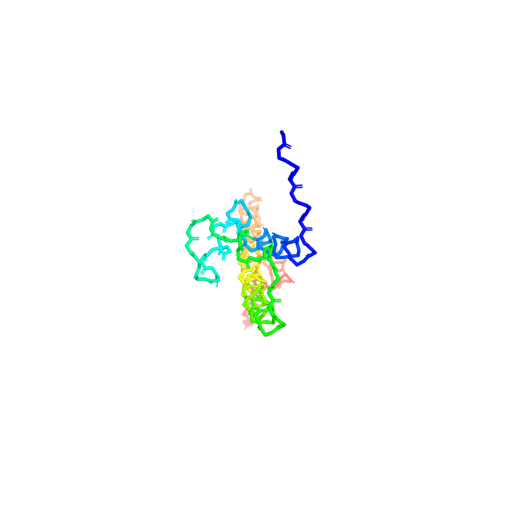HHHHSS---HHHHHHHHHHHHHHHHHHHHHHHHHHHHHHHHHHHHHHHHHHHHHHHTT---HHHHHHHHHTTSS-----

pLDDT: mean 80.91, std 17.89, range [41.28, 97.62]

Foldseek 3Di:
DDDPDDADPQRVVQLVLLCLLPNVCSQVSQCVLLVHDPPCNCVVRRDPDDPVRSVVSVVSSVVSSVVSVVVVVVVVVVVVVVVVVVVVVVLVVVCVVVVDPDVVSVVVCVVVVNDDPPDD